Protein AF-A0A2V7RTA9-F1 (afdb_monomer_lite)

Foldseek 3Di:
DDDPPPPPDFPWDKDKDWPDWDDDPPAKIKTKIKIWTDRPPDPDDTDFIKIWIFIGHNVCVVVPDPDDTDTLDMDTDGCPDPCVVVSVVCRPDPVSVVVSVVVSVVVVVVVVVVD

Structure (mmCIF, N/CA/C/O backbone):
data_AF-A0A2V7RTA9-F1
#
_entry.id   AF-A0A2V7RTA9-F1
#
loop_
_atom_site.group_PDB
_atom_site.id
_atom_site.type_symbol
_atom_site.label_atom_id
_atom_site.label_alt_id
_atom_site.label_comp_id
_atom_site.label_asym_id
_atom_site.label_entity_id
_atom_site.label_seq_id
_atom_site.pdbx_PDB_ins_code
_atom_site.Cartn_x
_atom_site.Cartn_y
_atom_site.Cartn_z
_atom_site.occupancy
_atom_site.B_iso_or_equiv
_atom_site.auth_seq_id
_atom_site.auth_comp_id
_atom_site.auth_asym_id
_atom_site.auth_atom_id
_atom_site.pdbx_PDB_model_num
ATOM 1 N N . MET A 1 1 ? -45.895 16.105 -20.443 1.00 42.31 1 MET A N 1
ATOM 2 C CA . MET A 1 1 ? -45.160 14.993 -21.075 1.00 42.31 1 MET A CA 1
ATOM 3 C C . MET A 1 1 ? -43.915 15.637 -21.662 1.00 42.31 1 MET A C 1
ATOM 5 O O . MET A 1 1 ? -44.069 16.426 -22.578 1.00 42.31 1 MET A O 1
ATOM 9 N N . GLU A 1 2 ? -42.730 15.569 -21.070 1.00 35.03 2 GLU A N 1
ATOM 10 C CA . GLU A 1 2 ? -42.193 14.754 -19.975 1.00 35.03 2 GLU A CA 1
ATOM 11 C C . GLU A 1 2 ? -41.247 15.618 -19.1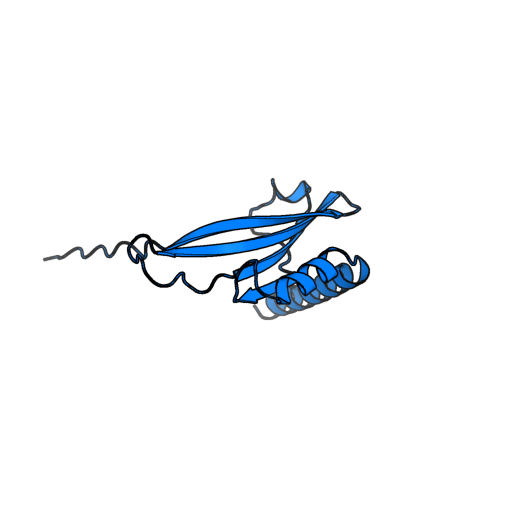25 1.00 35.03 2 GLU A C 1
ATOM 13 O O . GLU A 1 2 ? -40.490 16.428 -19.659 1.00 35.03 2 GLU A O 1
ATOM 18 N N . ASP A 1 3 ? -41.326 15.443 -17.805 1.00 39.88 3 ASP A N 1
ATOM 19 C CA . ASP A 1 3 ? -40.282 15.810 -16.852 1.00 39.88 3 ASP A CA 1
ATOM 20 C C . ASP A 1 3 ? -38.987 15.085 -17.234 1.00 39.88 3 ASP A C 1
ATOM 22 O O . ASP A 1 3 ? -38.950 13.855 -17.265 1.00 39.88 3 ASP A O 1
ATOM 26 N N . VAL A 1 4 ? -37.914 15.830 -17.495 1.00 40.38 4 VAL A N 1
ATOM 27 C CA . VAL A 1 4 ? -36.561 15.263 -17.519 1.00 40.38 4 VAL A CA 1
ATOM 28 C C . VAL A 1 4 ? -35.888 15.669 -16.218 1.00 40.38 4 VAL A C 1
ATOM 30 O O . VAL A 1 4 ? -35.171 16.665 -16.132 1.00 40.38 4 VAL A O 1
ATOM 33 N N . SER A 1 5 ? -36.173 14.892 -15.176 1.00 43.50 5 SER A N 1
ATOM 34 C CA . SER A 1 5 ? -35.412 14.877 -13.931 1.00 43.50 5 SER A CA 1
ATOM 35 C C . SER A 1 5 ? -34.018 14.320 -14.232 1.00 43.50 5 SER A C 1
ATOM 37 O O . SER A 1 5 ? -33.795 13.114 -14.223 1.00 43.50 5 SER A O 1
ATOM 39 N N . MET A 1 6 ? -33.074 15.199 -14.565 1.00 36.94 6 MET A N 1
ATOM 40 C CA . MET A 1 6 ? -31.662 14.844 -14.672 1.00 36.94 6 MET A CA 1
ATOM 41 C C . MET A 1 6 ? -31.033 15.034 -13.288 1.00 36.94 6 MET A C 1
ATOM 43 O O . MET A 1 6 ? -30.469 16.082 -12.981 1.00 36.94 6 MET A O 1
ATOM 47 N N . GLU A 1 7 ? -31.190 14.036 -12.416 1.00 47.03 7 GLU A N 1
ATOM 48 C CA . GLU A 1 7 ? -30.395 13.931 -11.190 1.00 47.03 7 GLU A CA 1
ATOM 49 C C . GLU A 1 7 ? -28.936 13.683 -11.589 1.00 47.03 7 GLU A C 1
ATOM 51 O O . GLU A 1 7 ? -28.503 12.550 -11.800 1.00 47.03 7 GLU A O 1
ATOM 56 N N . VAL A 1 8 ? -28.168 14.765 -11.744 1.00 49.25 8 VAL A N 1
ATOM 57 C CA . VAL A 1 8 ? -26.715 14.684 -11.900 1.00 49.25 8 VAL A CA 1
ATOM 58 C C . VAL A 1 8 ? -26.125 14.319 -10.540 1.00 49.25 8 VAL A C 1
ATOM 60 O O . VAL A 1 8 ? -25.918 15.156 -9.665 1.00 49.25 8 VAL A O 1
ATOM 63 N N . SER A 1 9 ? -25.992 13.005 -10.377 1.00 51.38 9 SER A N 1
ATOM 64 C CA . SER A 1 9 ? -24.856 12.273 -9.824 1.00 51.38 9 SER A CA 1
ATOM 65 C C . SER A 1 9 ? -23.985 13.022 -8.811 1.00 51.38 9 SER A C 1
ATOM 67 O O . SER A 1 9 ? -23.146 13.832 -9.178 1.00 51.38 9 SER A O 1
ATOM 69 N N . SER A 1 10 ? -24.173 12.652 -7.541 1.00 54.09 10 SER A N 1
ATOM 70 C CA . SER A 1 10 ? -23.257 12.763 -6.395 1.00 54.09 10 SER A CA 1
ATOM 71 C C . SER A 1 10 ? -21.887 13.405 -6.685 1.00 54.09 10 SER A C 1
ATOM 73 O O . SER A 1 10 ? -20.987 12.753 -7.212 1.00 54.09 10 SER A O 1
ATOM 7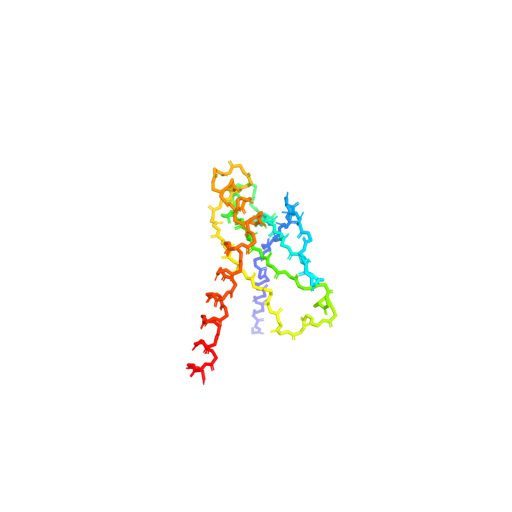5 N N . ASP A 1 11 ? -21.716 14.657 -6.254 1.00 59.59 11 ASP A N 1
ATOM 76 C CA . ASP A 1 11 ? -20.462 15.426 -6.265 1.00 59.59 11 ASP A CA 1
ATOM 77 C C . ASP A 1 11 ? -19.436 14.894 -5.233 1.00 59.59 11 ASP A C 1
ATOM 79 O O . ASP A 1 11 ? -18.945 15.634 -4.378 1.00 59.59 11 ASP A O 1
ATOM 83 N N . LEU A 1 12 ? -19.125 13.595 -5.272 1.00 62.16 12 LEU A N 1
ATOM 84 C CA . LEU A 1 12 ? -18.046 13.006 -4.478 1.00 62.16 12 LEU A CA 1
ATOM 85 C C . LEU A 1 12 ? -16.721 13.230 -5.210 1.00 62.16 12 LEU A C 1
ATOM 87 O O . LEU A 1 12 ? -16.397 12.538 -6.174 1.00 62.16 12 LEU A O 1
ATOM 91 N N . VAL A 1 13 ? -15.955 14.215 -4.750 1.00 67.06 13 VAL A N 1
ATOM 92 C CA . VAL A 1 13 ? -14.596 14.484 -5.226 1.00 67.06 13 VAL A CA 1
ATOM 93 C C . VAL A 1 13 ? -13.625 13.774 -4.306 1.00 67.06 13 VAL A C 1
ATOM 95 O O . VAL A 1 13 ? -13.582 14.042 -3.114 1.00 67.06 13 VAL A O 1
ATOM 98 N N . GLU A 1 14 ? -12.823 12.868 -4.842 1.00 74.44 14 GLU A N 1
ATOM 99 C CA . GLU A 1 14 ? -11.831 12.149 -4.053 1.00 74.44 14 GLU A CA 1
ATOM 100 C C . GLU A 1 14 ? -10.470 12.852 -4.145 1.00 74.44 14 GLU A C 1
ATOM 102 O O . GLU A 1 14 ? -9.880 12.953 -5.222 1.00 74.44 14 GLU A O 1
ATOM 107 N N . THR A 1 15 ? -9.959 13.345 -3.014 1.00 81.19 15 THR A N 1
ATOM 108 C CA . THR A 1 15 ? -8.599 13.890 -2.933 1.00 81.19 15 THR A CA 1
ATOM 109 C C . THR A 1 15 ? -7.631 12.769 -2.595 1.00 81.19 15 THR A C 1
ATOM 111 O O . THR A 1 15 ? -7.818 12.051 -1.613 1.00 81.19 15 THR A O 1
ATOM 114 N N . ARG A 1 16 ? -6.557 12.647 -3.377 1.00 84.94 16 ARG A N 1
ATOM 115 C CA . ARG A 1 16 ? -5.492 11.664 -3.166 1.00 84.94 16 ARG A CA 1
ATOM 116 C C . ARG A 1 16 ? -4.198 12.365 -2.768 1.00 84.94 16 ARG A C 1
ATOM 118 O O . ARG A 1 16 ? -3.660 13.158 -3.537 1.00 84.94 16 ARG A O 1
ATOM 125 N N . THR A 1 17 ? -3.684 12.038 -1.589 1.00 88.00 17 THR A N 1
ATOM 126 C CA . THR A 1 17 ? -2.427 12.566 -1.050 1.00 88.00 17 THR A CA 1
ATOM 127 C C . THR A 1 17 ? -1.424 11.434 -0.895 1.00 88.00 17 THR A C 1
ATOM 129 O O . THR A 1 17 ? -1.641 10.513 -0.110 1.00 88.00 17 THR A O 1
ATOM 132 N N . GLN A 1 18 ? -0.308 11.512 -1.616 1.00 90.12 18 GLN A N 1
ATOM 133 C CA . GLN A 1 18 ? 0.787 10.558 -1.474 1.00 90.12 18 GLN A CA 1
ATOM 134 C C . GLN A 1 18 ? 1.647 10.906 -0.258 1.00 90.12 18 GLN A C 1
ATOM 136 O O . GLN A 1 18 ? 2.264 11.969 -0.212 1.00 90.12 18 GLN A O 1
ATOM 141 N N . ILE A 1 19 ? 1.709 9.996 0.716 1.00 92.38 19 ILE A N 1
ATOM 142 C CA . ILE A 1 19 ? 2.476 10.187 1.959 1.00 92.38 19 ILE A CA 1
ATOM 143 C C . ILE A 1 19 ? 3.795 9.408 1.961 1.00 92.38 19 ILE A C 1
ATOM 145 O O . ILE A 1 19 ? 4.691 9.705 2.749 1.00 92.38 19 ILE A O 1
ATOM 149 N N . TYR A 1 20 ? 3.945 8.435 1.058 1.00 91.62 20 TYR A N 1
ATOM 150 C CA . TYR A 1 20 ? 5.166 7.648 0.919 1.00 91.62 20 TYR A CA 1
ATOM 151 C C . TYR A 1 20 ? 5.440 7.255 -0.528 1.00 91.62 20 TYR A C 1
ATOM 153 O O . TYR A 1 20 ? 4.533 6.899 -1.284 1.00 91.62 20 TYR A O 1
ATOM 161 N N . ARG A 1 21 ? 6.726 7.233 -0.882 1.00 91.75 21 ARG A N 1
ATOM 162 C CA . ARG A 1 21 ? 7.228 6.647 -2.122 1.00 91.75 21 ARG A CA 1
ATOM 163 C C . ARG A 1 21 ? 8.586 6.018 -1.887 1.00 91.75 21 ARG A C 1
ATOM 165 O O . ARG A 1 21 ? 9.474 6.654 -1.321 1.00 91.75 21 ARG A O 1
ATOM 172 N N . ARG A 1 22 ? 8.781 4.814 -2.413 1.00 91.75 22 ARG A N 1
ATOM 173 C CA . ARG A 1 22 ? 10.100 4.192 -2.501 1.00 91.75 22 ARG A CA 1
ATOM 174 C C . ARG A 1 22 ? 10.267 3.474 -3.827 1.00 91.75 22 ARG A C 1
ATOM 176 O O . ARG A 1 22 ? 9.415 2.690 -4.230 1.00 91.75 22 ARG A O 1
ATOM 183 N N . GLU A 1 23 ? 11.395 3.720 -4.474 1.00 90.06 23 GLU A N 1
ATOM 184 C CA . GLU A 1 23 ? 11.779 3.024 -5.699 1.00 90.06 23 GLU A CA 1
ATOM 185 C C . GLU A 1 23 ? 12.172 1.571 -5.398 1.00 90.06 23 GLU A C 1
ATOM 187 O O . GLU A 1 23 ? 12.848 1.284 -4.408 1.00 90.06 23 GLU A O 1
ATOM 192 N N . LEU A 1 24 ? 11.748 0.653 -6.263 1.00 86.19 24 LEU A N 1
ATOM 193 C CA . LEU A 1 24 ? 12.052 -0.771 -6.185 1.00 86.19 24 LEU A CA 1
ATOM 194 C C . LEU A 1 24 ? 13.081 -1.163 -7.260 1.00 86.19 24 LEU A C 1
ATOM 196 O O . LEU A 1 24 ? 13.063 -0.608 -8.367 1.00 86.19 24 LEU A O 1
ATOM 200 N N . PRO A 1 25 ? 13.941 -2.163 -6.987 1.00 82.06 25 PRO A N 1
ATOM 201 C CA . PRO A 1 25 ? 14.772 -2.778 -8.017 1.00 82.06 25 PRO A CA 1
ATOM 202 C C . PRO A 1 25 ? 13.901 -3.311 -9.166 1.00 82.06 25 PRO A C 1
ATOM 204 O O . PRO A 1 25 ? 12.886 -3.958 -8.923 1.00 82.06 25 PRO A O 1
ATOM 207 N N . GLY A 1 26 ? 14.292 -3.055 -10.419 1.00 76.62 26 GLY A N 1
ATOM 208 C CA . GLY A 1 26 ? 13.515 -3.489 -11.592 1.00 76.62 26 GLY A CA 1
ATOM 209 C C . GLY A 1 26 ? 12.505 -2.462 -12.121 1.00 76.62 26 GLY A C 1
ATOM 210 O O . GLY A 1 26 ? 11.521 -2.846 -12.750 1.00 76.62 26 GLY A O 1
ATOM 211 N N . ALA A 1 27 ? 12.770 -1.170 -11.898 1.00 66.00 27 ALA A N 1
ATOM 212 C CA . ALA A 1 27 ? 12.028 -0.045 -12.475 1.00 66.00 27 ALA A CA 1
ATOM 213 C C . ALA A 1 27 ? 10.551 0.028 -12.042 1.00 66.00 27 ALA A C 1
ATOM 215 O O . ALA A 1 27 ? 9.664 0.246 -12.862 1.00 66.00 27 ALA A O 1
ATOM 216 N N . GLY A 1 28 ? 10.276 -0.122 -10.746 1.00 85.50 28 GLY A N 1
ATOM 217 C CA . GLY A 1 28 ? 8.960 0.135 -10.152 1.00 85.50 28 GLY A CA 1
ATOM 218 C C . GLY A 1 28 ? 9.063 0.964 -8.880 1.00 85.50 28 GLY A C 1
ATOM 219 O O . GLY A 1 28 ? 10.157 1.334 -8.461 1.00 85.50 28 GLY A O 1
ATOM 220 N N . TYR A 1 29 ? 7.930 1.247 -8.254 1.00 89.19 29 TYR A N 1
ATOM 221 C CA . TYR A 1 29 ? 7.872 1.901 -6.958 1.00 89.19 29 TYR A CA 1
ATOM 222 C C . TYR A 1 29 ? 6.741 1.321 -6.109 1.00 89.19 29 TYR A C 1
ATOM 224 O O . TYR A 1 29 ? 5.766 0.775 -6.622 1.00 89.19 29 TYR A O 1
ATOM 232 N N . VAL A 1 30 ? 6.891 1.438 -4.796 1.00 91.00 30 VAL A N 1
ATOM 233 C CA . VAL A 1 30 ? 5.822 1.235 -3.819 1.00 91.00 30 VAL A CA 1
ATOM 234 C C . VAL A 1 30 ? 5.429 2.592 -3.253 1.00 91.00 30 VAL A C 1
ATOM 236 O O . VAL A 1 30 ? 6.293 3.442 -3.011 1.00 91.00 30 VAL A O 1
ATOM 239 N N . ALA A 1 31 ? 4.134 2.808 -3.065 1.00 91.69 31 ALA A N 1
ATOM 240 C CA . ALA A 1 31 ? 3.603 4.054 -2.536 1.00 91.69 31 ALA A CA 1
ATOM 241 C C . ALA A 1 31 ? 2.461 3.809 -1.555 1.00 91.69 31 ALA A C 1
ATOM 243 O O . ALA A 1 31 ? 1.779 2.783 -1.613 1.00 91.69 31 ALA A O 1
ATOM 244 N N . ILE A 1 32 ? 2.307 4.765 -0.638 1.00 91.19 32 ILE A N 1
ATOM 245 C CA . ILE A 1 32 ? 1.206 4.817 0.320 1.00 91.19 32 ILE A CA 1
ATOM 246 C C . ILE A 1 32 ? 0.471 6.122 0.081 1.00 91.19 32 ILE A C 1
ATOM 248 O O . ILE A 1 32 ? 1.065 7.196 0.224 1.00 91.19 32 ILE A O 1
ATOM 252 N N . ASP A 1 33 ? -0.814 6.003 -0.223 1.00 91.56 33 ASP A N 1
ATOM 253 C CA . ASP A 1 33 ? -1.672 7.139 -0.505 1.00 91.56 33 ASP A CA 1
ATOM 254 C C . ASP A 1 33 ? -2.865 7.163 0.429 1.00 91.56 33 ASP A C 1
ATOM 256 O O . ASP A 1 33 ? -3.443 6.128 0.763 1.00 91.56 33 ASP A O 1
ATOM 260 N N . VAL A 1 34 ? -3.249 8.373 0.810 1.00 88.06 34 VAL A N 1
ATOM 261 C CA . VAL A 1 34 ? -4.455 8.649 1.575 1.00 88.06 34 VAL A CA 1
ATOM 262 C C . VAL A 1 34 ? -5.473 9.274 0.656 1.00 88.06 34 VAL A C 1
ATOM 264 O O . VAL A 1 34 ? -5.188 10.201 -0.097 1.00 88.06 34 VAL A O 1
ATOM 267 N N . THR A 1 35 ? -6.657 8.708 0.710 1.00 87.56 35 THR A N 1
ATOM 268 C CA . THR A 1 35 ? -7.762 8.989 -0.172 1.00 87.56 35 THR A CA 1
ATOM 269 C C . THR A 1 35 ? -8.886 9.531 0.690 1.00 87.56 35 THR A C 1
ATOM 271 O O . THR A 1 35 ? -9.427 8.805 1.523 1.00 87.56 35 THR A O 1
ATOM 274 N N . THR A 1 36 ? -9.196 10.813 0.543 1.00 82.12 36 THR A N 1
ATOM 275 C CA . THR A 1 36 ? -10.226 11.495 1.327 1.00 82.12 36 THR A CA 1
ATOM 276 C C . THR A 1 36 ? -11.369 11.875 0.393 1.00 82.12 36 THR A C 1
ATOM 278 O O . THR A 1 36 ? -11.182 12.736 -0.472 1.00 82.12 36 THR A O 1
ATOM 281 N N . PRO A 1 37 ? -12.551 11.257 0.541 1.00 75.94 37 PRO A N 1
ATOM 282 C CA . PRO A 1 37 ? -13.729 11.674 -0.191 1.00 75.94 37 PRO A CA 1
ATOM 283 C C . PRO A 1 37 ? -14.235 13.005 0.378 1.00 75.94 37 PRO A C 1
ATOM 285 O O . PRO A 1 37 ? -14.522 13.132 1.568 1.00 75.94 37 PRO A O 1
ATOM 288 N N . HIS A 1 38 ? -14.339 14.002 -0.490 1.00 65.31 38 HIS A N 1
ATOM 289 C CA . HIS A 1 38 ? -14.999 15.271 -0.242 1.00 65.31 38 HIS A CA 1
ATOM 290 C C . HIS A 1 38 ? -16.376 15.249 -0.894 1.00 65.31 38 HIS A C 1
ATOM 292 O O . HIS A 1 38 ? -16.500 15.136 -2.112 1.00 65.31 38 HIS A O 1
ATOM 298 N N . ASP A 1 39 ? -17.413 15.402 -0.080 1.00 62.84 39 ASP A N 1
ATOM 299 C CA . ASP A 1 39 ? -18.719 15.813 -0.577 1.00 62.84 39 ASP A CA 1
ATOM 300 C C . ASP A 1 39 ? -18.696 17.339 -0.736 1.00 62.84 39 ASP A C 1
ATOM 302 O O . ASP A 1 39 ? -18.530 18.067 0.245 1.00 62.84 39 ASP A O 1
ATOM 306 N N . GLN A 1 40 ? -18.840 17.836 -1.968 1.00 57.56 40 GLN A N 1
ATOM 307 C CA . GLN A 1 40 ? -18.876 19.281 -2.221 1.00 57.56 40 GLN A CA 1
ATOM 308 C C . GLN A 1 40 ? -20.060 19.982 -1.526 1.00 57.56 40 GLN A C 1
ATOM 310 O O . GLN A 1 40 ? -20.025 21.202 -1.355 1.00 57.56 40 GLN A O 1
ATOM 315 N N . ARG A 1 41 ? -21.106 19.244 -1.119 1.00 55.56 41 ARG A N 1
ATOM 316 C CA . ARG A 1 41 ? -22.328 19.799 -0.509 1.00 55.56 41 ARG A CA 1
ATOM 317 C C . ARG A 1 41 ? -22.383 19.687 1.014 1.00 55.56 41 ARG A C 1
ATOM 319 O O . ARG A 1 41 ? -23.185 20.392 1.626 1.00 55.56 41 ARG A O 1
ATOM 326 N N . SER A 1 42 ? -21.535 18.871 1.640 1.00 52.66 42 SER A N 1
ATOM 327 C CA . SER A 1 42 ? -21.565 18.646 3.090 1.00 52.66 42 SER A CA 1
ATOM 328 C C . SER A 1 42 ? -20.319 19.208 3.771 1.00 52.66 42 SER A C 1
ATOM 330 O O . SER A 1 42 ? -19.230 18.651 3.702 1.00 52.66 42 SER A O 1
ATOM 332 N N . SER A 1 43 ? -20.496 20.288 4.537 1.00 52.03 43 SER A N 1
ATOM 333 C CA . SER A 1 43 ? -19.485 20.826 5.467 1.00 52.03 43 SER A CA 1
ATOM 334 C C . SER A 1 43 ? -19.280 19.941 6.719 1.00 52.03 43 SER A C 1
ATOM 336 O O . SER A 1 43 ? -18.735 20.401 7.724 1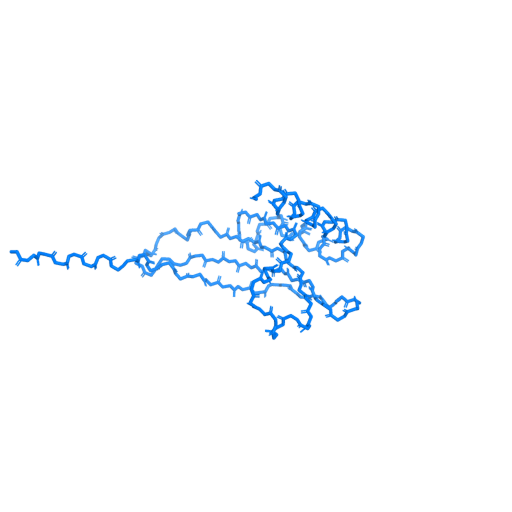.00 52.03 43 SER A O 1
ATOM 338 N N . GLY A 1 44 ? -19.747 18.690 6.714 1.00 49.97 44 GLY A N 1
ATOM 339 C CA . GLY A 1 44 ? -19.826 17.849 7.902 1.00 49.97 44 GLY A CA 1
ATOM 340 C C . GLY A 1 44 ? -19.626 16.373 7.583 1.00 49.97 44 GLY A C 1
ATOM 341 O O . GLY A 1 44 ? -20.336 15.821 6.755 1.00 49.97 44 GLY A O 1
ATOM 342 N N . VAL A 1 45 ? -18.675 15.783 8.314 1.00 49.06 45 VAL A N 1
ATOM 343 C CA . VAL A 1 45 ? -18.203 14.388 8.292 1.00 49.06 45 VAL A CA 1
ATOM 344 C C . VAL A 1 45 ? -17.585 13.978 6.954 1.00 49.06 45 VAL A C 1
ATOM 346 O O . VAL A 1 45 ? -18.262 13.526 6.038 1.00 49.06 45 VAL A O 1
ATOM 349 N N . ALA A 1 46 ? -16.256 14.124 6.874 1.00 55.41 46 ALA A N 1
ATOM 350 C CA . ALA A 1 46 ? -15.452 13.519 5.821 1.00 55.41 46 ALA A CA 1
ATOM 351 C C . ALA A 1 46 ? -15.811 12.032 5.735 1.00 55.41 46 ALA A C 1
ATOM 353 O O . ALA A 1 46 ? -15.673 11.307 6.722 1.00 55.41 46 ALA A O 1
ATOM 354 N N . ALA A 1 47 ? -16.311 11.611 4.576 1.00 57.69 47 ALA A N 1
ATOM 355 C CA . ALA A 1 47 ? -16.567 10.210 4.299 1.00 57.69 47 ALA A CA 1
ATOM 356 C C . ALA A 1 47 ? -15.294 9.391 4.574 1.00 57.69 47 ALA A C 1
ATOM 358 O O . ALA A 1 47 ? -14.181 9.918 4.481 1.00 57.69 47 ALA A O 1
ATOM 359 N N . ASP A 1 48 ? -15.476 8.127 4.966 1.00 71.25 48 ASP A N 1
ATOM 360 C CA . ASP A 1 48 ? -14.419 7.258 5.489 1.00 71.25 48 ASP A CA 1
ATOM 361 C C . ASP A 1 48 ? -13.161 7.325 4.616 1.00 71.25 48 ASP A C 1
ATOM 363 O O . ASP A 1 48 ? -13.110 6.760 3.518 1.00 71.25 48 ASP A O 1
ATOM 367 N N . SER A 1 49 ? -12.145 8.052 5.097 1.00 75.69 49 SER A N 1
ATOM 368 C CA . SER A 1 49 ? -10.866 8.141 4.397 1.00 75.69 49 SER A CA 1
ATOM 369 C C . SER A 1 49 ? -10.282 6.741 4.256 1.00 75.69 49 SER A C 1
ATOM 371 O O . SER A 1 49 ? -10.538 5.857 5.076 1.00 75.69 49 SER A O 1
ATOM 373 N N . ARG A 1 50 ? -9.515 6.510 3.196 1.00 84.00 50 ARG A N 1
ATOM 374 C CA . ARG A 1 50 ? -8.856 5.226 2.955 1.00 84.00 50 ARG A CA 1
ATOM 375 C C . ARG A 1 50 ? -7.373 5.434 2.783 1.00 84.00 50 ARG A C 1
ATOM 377 O O . ARG A 1 50 ? -6.952 6.299 2.019 1.00 84.00 50 ARG A O 1
ATOM 384 N N . VAL A 1 51 ? -6.585 4.591 3.431 1.00 83.19 51 VAL A N 1
ATOM 385 C CA . VAL A 1 51 ? -5.146 4.522 3.199 1.00 83.19 51 VAL A CA 1
ATOM 386 C C . VAL A 1 51 ? -4.852 3.268 2.393 1.00 83.19 51 VAL A C 1
ATOM 388 O O . VAL A 1 51 ? -5.287 2.173 2.746 1.00 83.19 51 VAL A O 1
ATOM 391 N N . ARG A 1 52 ? -4.124 3.430 1.290 1.00 87.56 52 ARG A N 1
ATOM 392 C CA . ARG A 1 52 ? -3.852 2.387 0.297 1.00 87.56 52 ARG A CA 1
ATOM 393 C C . ARG A 1 52 ? -2.358 2.232 0.085 1.00 87.56 52 ARG A C 1
ATOM 395 O O . ARG A 1 52 ? -1.660 3.223 -0.098 1.00 87.56 52 ARG A O 1
ATOM 402 N N . VAL A 1 53 ? -1.889 0.988 0.026 1.00 84.50 53 VAL A N 1
ATOM 403 C CA . VAL A 1 53 ? -0.538 0.634 -0.422 1.00 84.50 53 VAL A CA 1
ATOM 404 C C . VAL A 1 53 ? -0.631 -0.051 -1.763 1.00 84.50 53 VAL A C 1
ATOM 406 O O . VAL A 1 53 ? -1.281 -1.090 -1.890 1.00 84.50 53 VAL A O 1
ATOM 409 N N . TYR A 1 54 ? 0.070 0.484 -2.747 1.00 86.69 54 TYR A N 1
ATOM 410 C CA . TYR A 1 54 ? 0.126 -0.105 -4.073 1.00 86.69 54 TYR A CA 1
ATOM 411 C C . TYR A 1 54 ? 1.559 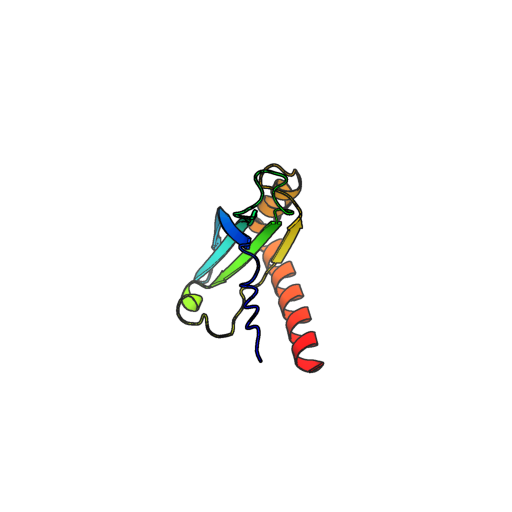-0.158 -4.583 1.00 86.69 54 TYR A C 1
ATOM 413 O O . TYR A 1 54 ? 2.446 0.578 -4.141 1.00 86.69 54 TYR A O 1
ATOM 421 N N . VAL A 1 55 ? 1.777 -1.073 -5.519 1.00 82.69 55 VAL A N 1
ATOM 422 C CA . VAL A 1 55 ? 3.038 -1.207 -6.242 1.00 82.69 55 VAL A CA 1
ATOM 423 C C . VAL A 1 55 ? 2.772 -0.912 -7.702 1.00 82.69 55 VAL A C 1
ATOM 425 O O . VAL A 1 55 ? 1.860 -1.478 -8.295 1.00 82.69 55 VAL A O 1
ATOM 428 N N . GLU A 1 56 ? 3.587 -0.058 -8.302 1.00 81.06 56 GLU A N 1
ATOM 429 C CA . GLU A 1 56 ? 3.478 0.296 -9.711 1.00 81.06 56 GLU A CA 1
ATOM 430 C C . GLU A 1 56 ? 4.820 0.088 -10.415 1.00 81.06 56 GLU A C 1
ATOM 432 O O . GLU A 1 56 ? 5.892 0.170 -9.816 1.00 81.06 56 GLU A O 1
ATOM 437 N N . ARG A 1 57 ? 4.775 -0.242 -11.705 1.00 72.06 57 ARG A N 1
ATOM 438 C CA . ARG A 1 57 ? 5.967 -0.375 -12.551 1.00 72.06 57 ARG A CA 1
ATOM 439 C C . ARG A 1 57 ? 6.092 0.912 -13.366 1.00 72.06 57 ARG A C 1
ATOM 441 O O . ARG A 1 57 ? 5.096 1.358 -13.916 1.00 72.06 57 ARG A O 1
ATOM 448 N N . ARG A 1 58 ? 7.286 1.511 -13.456 1.00 63.47 58 ARG A N 1
ATOM 449 C CA . ARG A 1 58 ? 7.536 2.779 -14.176 1.00 63.47 58 ARG A CA 1
ATOM 450 C C . ARG A 1 58 ? 7.111 2.721 -15.650 1.00 63.47 58 ARG A C 1
ATOM 452 O O . ARG A 1 58 ? 6.682 3.727 -16.188 1.00 63.47 58 ARG A O 1
ATOM 459 N N . ASP A 1 59 ? 7.168 1.540 -16.264 1.00 54.50 59 ASP A N 1
ATOM 460 C CA . ASP A 1 59 ? 6.725 1.281 -17.648 1.00 54.50 59 ASP A CA 1
ATOM 461 C C . ASP A 1 59 ? 5.193 1.230 -17.827 1.00 54.50 59 ASP A C 1
ATOM 463 O O . ASP A 1 59 ? 4.694 1.027 -18.936 1.00 54.50 59 ASP A O 1
ATOM 467 N N . SER A 1 60 ? 4.425 1.338 -16.740 1.00 54.59 60 SER A N 1
ATOM 468 C CA . SER A 1 60 ? 2.966 1.216 -16.774 1.00 54.59 60 SER A CA 1
ATOM 469 C C . SER A 1 60 ? 2.235 2.547 -16.932 1.00 54.59 60 SER A C 1
ATOM 471 O O . SER A 1 60 ? 1.032 2.501 -17.174 1.00 54.59 60 SER A O 1
ATOM 473 N N . ASP A 1 61 ? 2.910 3.702 -16.857 1.00 51.47 61 ASP A N 1
ATOM 474 C CA . ASP A 1 61 ? 2.250 5.008 -17.047 1.00 51.47 61 ASP A CA 1
ATOM 475 C C . ASP A 1 61 ? 1.630 5.111 -18.459 1.00 51.47 61 ASP A C 1
ATOM 477 O O . ASP A 1 61 ? 0.507 5.584 -18.620 1.00 51.47 61 ASP A O 1
ATOM 481 N N . GLU A 1 62 ? 2.292 4.530 -19.469 1.00 47.25 62 GLU A N 1
ATOM 482 C CA . GLU A 1 62 ? 1.811 4.461 -20.861 1.00 47.25 62 GLU A CA 1
ATOM 483 C C . GLU A 1 62 ? 0.900 3.246 -21.153 1.00 47.25 62 GLU A C 1
ATOM 485 O O . GLU A 1 62 ? 0.253 3.191 -22.197 1.00 47.25 62 GLU A O 1
ATOM 490 N N . ARG A 1 63 ? 0.794 2.265 -20.240 1.00 49.44 63 ARG A N 1
ATOM 491 C CA . ARG A 1 63 ? -0.018 1.033 -20.416 1.00 49.44 63 ARG A CA 1
ATOM 492 C C . ARG A 1 63 ? -1.245 0.979 -19.500 1.00 49.44 63 ARG A C 1
ATOM 494 O O . ARG A 1 63 ? -1.737 -0.101 -19.170 1.00 49.44 63 ARG A O 1
ATOM 501 N N . ARG A 1 64 ? -1.767 2.141 -19.100 1.00 51.47 64 ARG A N 1
ATOM 502 C CA . ARG A 1 64 ? -2.921 2.312 -18.194 1.00 51.47 64 ARG A CA 1
ATOM 503 C C . ARG A 1 64 ? -4.299 2.002 -18.803 1.00 51.47 64 ARG A C 1
ATOM 505 O O . ARG A 1 64 ? -5.313 2.456 -18.286 1.00 51.47 64 ARG A O 1
ATOM 512 N N . ILE A 1 65 ? -4.379 1.181 -19.850 1.00 46.56 65 ILE A N 1
ATOM 513 C CA . ILE A 1 65 ? -5.663 0.664 -20.345 1.00 46.56 65 ILE A CA 1
ATOM 514 C C . ILE A 1 65 ? -5.818 -0.775 -19.836 1.00 46.56 65 ILE A C 1
ATOM 516 O O . ILE A 1 65 ? -5.230 -1.705 -20.378 1.00 46.56 65 ILE A O 1
ATOM 520 N N . GLY A 1 66 ? -6.576 -0.952 -18.748 1.00 54.38 66 GLY A N 1
ATOM 521 C CA . GLY A 1 66 ? -6.975 -2.269 -18.220 1.00 54.38 66 GLY A CA 1
ATOM 522 C C . GLY A 1 66 ? -6.062 -2.907 -17.158 1.00 54.38 66 GLY A C 1
ATOM 523 O O . GLY A 1 66 ? -6.370 -3.991 -16.655 1.00 54.38 66 GLY A O 1
ATOM 524 N N . HIS A 1 67 ? -4.961 -2.258 -16.763 1.00 59.59 67 HIS A N 1
ATOM 525 C CA . HIS A 1 67 ? -4.044 -2.778 -15.741 1.00 59.59 67 HIS A CA 1
ATOM 526 C C . HIS A 1 67 ? -4.113 -1.976 -14.437 1.00 59.59 67 HIS A C 1
ATOM 528 O O . HIS A 1 67 ? -3.292 -1.097 -14.195 1.00 59.59 67 HIS A O 1
ATOM 534 N N . GLU A 1 68 ? -5.079 -2.312 -13.575 1.00 65.44 68 GLU A N 1
ATOM 535 C CA . GLU A 1 68 ? -5.111 -1.806 -12.197 1.00 65.44 68 GLU A CA 1
ATOM 536 C C . GLU A 1 68 ? -3.819 -2.210 -11.454 1.00 65.44 68 GLU A C 1
ATOM 538 O O . GLU A 1 68 ? -3.446 -3.397 -11.498 1.00 65.44 68 GLU A O 1
ATOM 543 N N . PRO A 1 69 ? -3.116 -1.256 -10.810 1.00 72.69 69 PRO A N 1
ATOM 544 C CA . PRO A 1 69 ? -1.900 -1.550 -10.069 1.00 72.69 69 PRO A CA 1
ATOM 545 C C . PRO A 1 69 ? -2.202 -2.505 -8.904 1.00 72.69 69 PRO A C 1
ATOM 547 O O . PRO A 1 69 ? -3.275 -2.430 -8.303 1.00 72.69 69 PRO A O 1
ATOM 550 N N . PRO A 1 70 ? -1.275 -3.412 -8.555 1.00 82.19 70 PRO A N 1
ATOM 551 C CA . PRO A 1 70 ? -1.416 -4.255 -7.378 1.00 82.19 70 PRO A CA 1
ATOM 552 C C . PRO A 1 70 ? -1.673 -3.444 -6.102 1.00 82.19 70 PRO A C 1
ATOM 554 O O . PRO A 1 70 ? -0.754 -2.826 -5.563 1.00 82.19 70 PRO A O 1
ATOM 557 N N . LEU A 1 71 ? -2.915 -3.478 -5.609 1.00 84.12 71 LEU A N 1
ATOM 558 C CA . LEU A 1 71 ? -3.280 -3.009 -4.276 1.00 84.12 71 LEU A CA 1
ATOM 559 C C . LEU A 1 71 ? -2.854 -4.075 -3.264 1.00 84.12 71 LEU A C 1
ATOM 561 O O . LEU A 1 71 ? -3.433 -5.161 -3.192 1.00 84.12 71 LEU A O 1
ATOM 565 N N . VAL A 1 72 ? -1.794 -3.769 -2.528 1.00 86.38 72 VAL A N 1
ATOM 566 C CA . VAL A 1 72 ? -1.122 -4.682 -1.601 1.00 86.38 72 VAL A CA 1
ATOM 567 C C . VAL A 1 72 ? -1.819 -4.688 -0.243 1.00 86.38 72 VAL A C 1
ATOM 569 O O . VAL A 1 72 ? -1.969 -5.744 0.367 1.00 86.38 72 VAL A O 1
ATOM 572 N N . ALA A 1 73 ? -2.263 -3.520 0.217 1.00 87.12 73 ALA A N 1
ATOM 573 C CA . ALA A 1 73 ? -3.003 -3.355 1.462 1.00 87.12 73 ALA A CA 1
ATOM 574 C C . ALA A 1 73 ? -3.908 -2.118 1.385 1.00 87.12 73 ALA A C 1
ATOM 576 O O . ALA A 1 73 ? -3.583 -1.147 0.703 1.00 87.12 73 ALA A O 1
ATOM 577 N N . GLU A 1 74 ? -5.029 -2.148 2.099 1.00 89.75 74 GLU A N 1
ATOM 578 C CA . GLU A 1 74 ? -5.941 -1.016 2.274 1.00 89.75 74 GLU A CA 1
ATOM 579 C C . GLU A 1 74 ? -6.537 -1.081 3.683 1.00 89.75 74 GLU A C 1
ATOM 581 O O . GLU A 1 74 ? -6.805 -2.176 4.183 1.00 89.75 74 GLU A O 1
ATOM 586 N N . PHE A 1 75 ? -6.767 0.074 4.305 1.00 88.50 75 PHE A N 1
ATOM 587 C CA . PHE A 1 75 ? -7.618 0.177 5.488 1.00 88.50 75 PHE A CA 1
ATOM 588 C C . PHE A 1 75 ? -8.425 1.485 5.485 1.00 88.50 75 PHE A C 1
ATOM 590 O O . PHE A 1 75 ? -8.063 2.454 4.811 1.00 88.50 75 PHE A O 1
ATOM 597 N N . ALA A 1 76 ? -9.529 1.500 6.237 1.00 86.19 76 ALA A N 1
ATOM 598 C CA . ALA A 1 76 ? -10.346 2.690 6.457 1.00 86.19 76 ALA A CA 1
ATOM 599 C C . ALA A 1 76 ? -9.765 3.526 7.606 1.00 86.19 76 ALA A C 1
ATOM 601 O O . ALA A 1 76 ? -9.655 3.052 8.735 1.00 86.19 76 ALA A O 1
ATOM 602 N N . GLY A 1 77 ? -9.380 4.760 7.309 1.00 84.00 77 GLY A N 1
ATOM 603 C CA . GLY A 1 77 ? -8.780 5.708 8.233 1.00 84.00 77 GLY A CA 1
ATOM 604 C C . GLY A 1 77 ? -7.983 6.784 7.500 1.00 84.00 77 GLY A C 1
ATOM 605 O O . GLY A 1 77 ? -7.926 6.827 6.269 1.00 84.00 77 GLY A O 1
ATOM 606 N N . ASP A 1 78 ? -7.373 7.680 8.268 1.00 85.00 78 ASP A N 1
ATOM 607 C CA . ASP A 1 78 ? -6.541 8.760 7.746 1.00 85.00 78 ASP A CA 1
ATOM 608 C C . ASP A 1 78 ? -5.040 8.500 7.984 1.00 85.00 78 ASP A C 1
ATOM 610 O O . ASP A 1 78 ? -4.624 7.480 8.536 1.00 85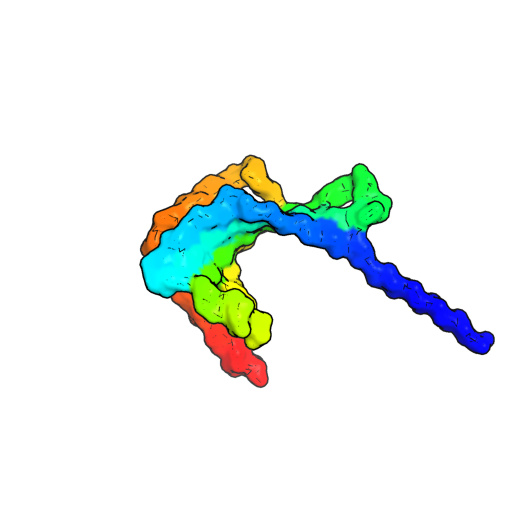.00 78 ASP A O 1
ATOM 614 N N . GLN A 1 79 ? -4.201 9.455 7.578 1.00 82.88 79 GLN A N 1
ATOM 615 C CA . GLN A 1 79 ? -2.744 9.393 7.746 1.00 82.88 79 GLN A CA 1
ATOM 616 C C . GLN A 1 79 ? -2.249 9.377 9.206 1.00 82.88 79 GLN A C 1
ATOM 618 O O . GLN A 1 79 ? -1.054 9.184 9.430 1.00 82.88 79 GLN A O 1
ATOM 623 N N . ARG A 1 80 ? -3.113 9.650 10.192 1.00 85.31 80 ARG A N 1
ATOM 624 C CA . ARG A 1 80 ? -2.772 9.687 11.625 1.00 85.31 80 ARG A CA 1
ATOM 625 C C . ARG A 1 80 ? -3.093 8.371 12.327 1.00 85.31 80 ARG A C 1
ATOM 627 O O . ARG A 1 80 ? -2.695 8.203 13.479 1.00 85.31 80 ARG A O 1
ATOM 634 N N . ALA A 1 81 ? -3.800 7.465 11.657 1.00 86.62 81 ALA A N 1
ATOM 635 C CA . ALA A 1 81 ? -4.132 6.161 12.198 1.00 86.62 81 ALA A CA 1
ATOM 636 C C . ALA A 1 81 ? -2.851 5.355 12.521 1.00 86.62 81 ALA A C 1
ATOM 638 O O . ALA A 1 81 ? -1.881 5.396 11.752 1.00 86.62 81 ALA A O 1
ATOM 639 N N . PRO A 1 82 ? -2.799 4.630 13.652 1.00 86.25 82 PRO A N 1
ATOM 640 C CA . PRO A 1 82 ? -1.615 3.860 14.040 1.00 86.25 82 PRO A CA 1
ATOM 641 C C . PRO A 1 82 ? -1.234 2.778 13.011 1.00 86.25 82 PRO A C 1
ATOM 643 O O . PRO A 1 82 ? -0.050 2.470 12.848 1.00 86.25 82 PRO A O 1
ATOM 646 N N . GLU A 1 83 ? -2.208 2.260 12.260 1.00 90.00 83 GLU A N 1
ATOM 647 C CA . GLU A 1 83 ? -2.058 1.264 11.194 1.00 90.00 83 GLU A CA 1
ATOM 648 C C . GLU A 1 83 ? -1.167 1.760 10.045 1.00 90.00 83 GLU A C 1
ATOM 650 O O . GLU A 1 83 ? -0.513 0.963 9.367 1.00 90.00 83 GLU A O 1
ATOM 655 N N . VAL A 1 84 ? -1.044 3.081 9.856 1.00 88.62 84 VAL A N 1
ATOM 656 C CA . VAL A 1 84 ? -0.134 3.665 8.859 1.00 88.62 84 VAL A CA 1
ATOM 657 C C . VAL A 1 84 ? 1.313 3.230 9.120 1.00 88.62 84 VAL A C 1
ATOM 659 O O . VAL A 1 84 ? 2.058 2.953 8.178 1.00 88.62 84 VAL A O 1
ATOM 662 N N . GLY A 1 85 ? 1.718 3.092 10.387 1.00 90.25 85 GLY A N 1
ATOM 663 C CA . GLY A 1 85 ? 3.046 2.587 10.745 1.00 90.25 85 GLY A CA 1
ATOM 664 C C . GLY A 1 85 ? 3.298 1.161 10.241 1.00 90.25 85 GLY A C 1
ATOM 665 O O . GLY A 1 85 ? 4.415 0.823 9.846 1.00 90.25 85 GLY A O 1
ATOM 666 N N . GLU A 1 86 ? 2.262 0.324 10.194 1.00 91.31 86 GLU A N 1
ATOM 667 C CA . GLU A 1 86 ? 2.346 -1.030 9.644 1.00 91.31 86 GLU A CA 1
ATOM 668 C C . GLU A 1 86 ? 2.503 -1.011 8.129 1.00 91.31 86 GLU A C 1
ATOM 670 O O . GLU A 1 86 ? 3.336 -1.745 7.595 1.00 91.31 86 GLU A O 1
ATOM 675 N N . LEU A 1 87 ? 1.788 -0.111 7.450 1.00 90.62 87 LEU A N 1
ATOM 676 C CA . LEU A 1 87 ? 1.934 0.092 6.011 1.00 90.62 87 LEU A CA 1
ATOM 677 C C . LEU A 1 87 ? 3.335 0.579 5.642 1.00 90.62 87 LEU A C 1
ATOM 679 O O . LEU A 1 87 ? 3.906 0.085 4.672 1.00 90.62 87 LEU A O 1
ATOM 683 N N . TYR A 1 88 ? 3.929 1.480 6.431 1.00 90.62 88 TYR A N 1
ATOM 684 C CA . TYR A 1 88 ? 5.325 1.884 6.241 1.00 90.62 88 TYR A CA 1
ATOM 685 C C . TYR A 1 88 ? 6.286 0.700 6.381 1.00 90.62 88 TYR A C 1
ATOM 687 O O . TYR A 1 88 ? 7.179 0.539 5.548 1.00 90.62 88 TYR A O 1
ATOM 695 N N . ARG A 1 89 ? 6.101 -0.155 7.398 1.00 93.12 89 ARG A N 1
ATOM 696 C CA . ARG A 1 89 ? 6.930 -1.360 7.584 1.00 93.12 89 ARG A CA 1
ATOM 697 C C . ARG A 1 89 ? 6.780 -2.333 6.417 1.00 93.12 89 ARG A C 1
ATOM 699 O O . ARG A 1 89 ? 7.789 -2.786 5.883 1.00 93.12 89 ARG A O 1
ATOM 706 N N . LEU A 1 90 ? 5.548 -2.596 5.982 1.00 91.31 90 LEU A N 1
ATOM 707 C CA . LEU A 1 90 ? 5.255 -3.437 4.821 1.00 91.31 90 LEU A CA 1
ATOM 708 C C . LEU A 1 90 ? 5.899 -2.877 3.548 1.00 91.31 90 LEU A C 1
ATOM 710 O O . LEU A 1 90 ? 6.554 -3.606 2.809 1.00 91.31 90 LEU A O 1
ATOM 714 N N . ALA A 1 91 ? 5.741 -1.576 3.301 1.00 91.12 91 ALA A N 1
ATOM 715 C CA . ALA A 1 91 ? 6.280 -0.919 2.121 1.00 91.12 91 ALA A CA 1
ATOM 716 C C . ALA A 1 91 ? 7.815 -0.868 2.126 1.00 91.12 91 ALA A C 1
ATOM 718 O O . ALA A 1 91 ? 8.410 -0.828 1.049 1.00 91.12 91 ALA A O 1
ATOM 719 N N . ALA A 1 92 ? 8.458 -0.893 3.299 1.00 91.19 92 ALA A N 1
ATOM 720 C CA . ALA A 1 92 ? 9.911 -0.912 3.460 1.00 91.19 92 ALA A CA 1
ATOM 721 C C . ALA A 1 92 ? 10.532 -2.325 3.406 1.00 91.19 92 ALA A C 1
ATOM 723 O O . ALA A 1 92 ? 11.717 -2.463 3.089 1.00 91.19 92 ALA A O 1
ATOM 724 N N . ASP A 1 93 ? 9.765 -3.381 3.668 1.00 92.50 93 ASP A N 1
ATOM 725 C CA . ASP A 1 93 ? 10.253 -4.761 3.667 1.00 92.50 93 ASP A CA 1
ATOM 726 C C . ASP A 1 93 ? 10.026 -5.431 2.301 1.00 92.50 93 ASP A C 1
ATOM 728 O O . ASP A 1 93 ? 8.905 -5.740 1.898 1.00 92.50 93 ASP A O 1
ATOM 732 N N . ASN A 1 94 ? 11.116 -5.697 1.575 1.00 89.69 94 ASN A N 1
ATOM 733 C CA . ASN A 1 94 ? 11.056 -6.319 0.250 1.00 89.69 94 ASN A CA 1
ATOM 734 C C . ASN A 1 94 ? 10.478 -7.740 0.280 1.00 89.69 94 ASN A C 1
ATOM 736 O O . ASN A 1 94 ? 9.796 -8.139 -0.664 1.00 89.69 94 ASN A O 1
ATOM 740 N N . ALA A 1 95 ? 10.755 -8.513 1.333 1.00 91.12 95 ALA A N 1
ATOM 741 C CA . ALA A 1 95 ? 10.262 -9.878 1.451 1.00 91.12 95 ALA A CA 1
ATOM 742 C C . ALA A 1 95 ? 8.761 -9.880 1.757 1.00 91.12 95 ALA A C 1
ATOM 744 O O . ALA A 1 95 ? 8.014 -10.646 1.143 1.00 91.12 95 ALA A O 1
ATOM 745 N N . ALA A 1 96 ? 8.310 -9.001 2.655 1.00 91.00 96 ALA A N 1
ATOM 746 C CA . ALA A 1 96 ? 6.889 -8.824 2.940 1.00 91.00 96 ALA A CA 1
ATOM 747 C C . ALA A 1 96 ? 6.126 -8.339 1.694 1.00 91.00 96 ALA A C 1
ATOM 749 O O . ALA A 1 96 ? 5.096 -8.913 1.337 1.00 91.00 96 ALA A O 1
ATOM 750 N N . LEU A 1 97 ? 6.680 -7.360 0.974 1.00 89.25 97 LEU A N 1
ATOM 751 C CA . LEU A 1 97 ? 6.099 -6.839 -0.261 1.00 89.25 97 LEU A CA 1
ATOM 752 C C . LEU A 1 97 ? 5.997 -7.913 -1.354 1.00 89.25 97 LEU A C 1
ATOM 754 O O . LEU A 1 97 ? 4.950 -8.059 -1.983 1.00 89.25 97 LEU A O 1
ATOM 758 N N . ALA A 1 9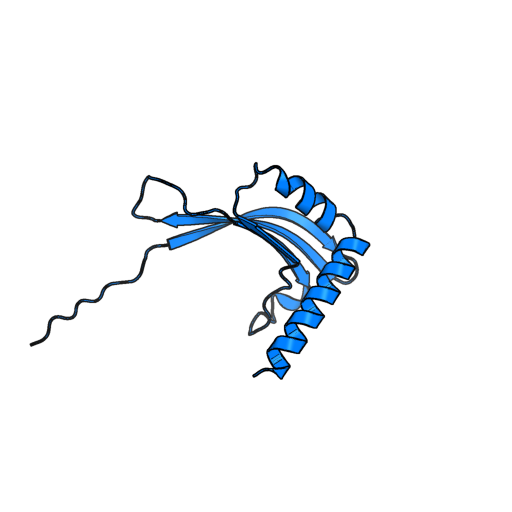8 ? 7.053 -8.707 -1.555 1.00 88.62 98 ALA A N 1
ATOM 759 C CA . ALA A 1 98 ? 7.051 -9.796 -2.530 1.00 88.62 98 ALA A CA 1
ATOM 760 C C . ALA A 1 98 ? 5.983 -10.856 -2.214 1.00 88.62 98 ALA A C 1
ATOM 762 O O . ALA A 1 98 ? 5.277 -11.302 -3.118 1.00 88.62 98 ALA A O 1
ATOM 763 N N . ARG A 1 99 ? 5.817 -11.229 -0.937 1.00 90.38 99 ARG A N 1
ATOM 764 C CA . ARG A 1 99 ? 4.767 -12.170 -0.504 1.00 90.38 99 ARG A CA 1
ATOM 765 C C . ARG A 1 99 ? 3.374 -11.633 -0.815 1.00 90.38 99 ARG A C 1
ATOM 767 O O . ARG A 1 99 ? 2.579 -12.330 -1.439 1.00 90.38 99 ARG A O 1
ATOM 774 N N . ALA A 1 100 ? 3.108 -10.384 -0.450 1.00 88.62 100 ALA A N 1
ATOM 775 C CA . ALA A 1 100 ? 1.808 -9.770 -0.678 1.00 88.62 100 ALA A CA 1
ATOM 776 C C . ALA A 1 100 ? 1.483 -9.623 -2.181 1.00 88.62 100 ALA A C 1
ATOM 778 O O . ALA A 1 100 ? 0.342 -9.829 -2.595 1.00 88.62 100 ALA A O 1
ATOM 779 N N . LEU A 1 101 ? 2.490 -9.371 -3.026 1.00 86.38 101 LEU A N 1
ATOM 780 C CA . LEU A 1 101 ? 2.328 -9.376 -4.485 1.00 86.38 101 LEU A CA 1
ATOM 781 C C . LEU A 1 101 ? 1.991 -10.765 -5.042 1.00 86.38 101 LEU A C 1
ATOM 783 O O . LEU A 1 101 ? 1.101 -10.875 -5.888 1.00 86.38 101 LEU A O 1
ATOM 787 N N . LEU A 1 102 ? 2.661 -11.820 -4.570 1.00 87.25 102 LEU A N 1
ATOM 788 C CA . LEU A 1 102 ? 2.358 -13.198 -4.974 1.00 87.25 102 LEU A CA 1
ATOM 789 C C . LEU A 1 102 ? 0.926 -13.591 -4.585 1.00 87.25 102 LEU A C 1
ATOM 791 O O . LEU A 1 102 ? 0.201 -14.181 -5.389 1.00 87.25 102 LEU A O 1
ATOM 795 N N . GLU A 1 103 ? 0.487 -13.215 -3.383 1.00 87.88 103 GLU A N 1
ATOM 796 C CA . GLU A 1 103 ? -0.893 -13.430 -2.947 1.00 87.88 103 GLU A CA 1
ATOM 797 C C . GLU A 1 103 ? -1.900 -12.690 -3.831 1.00 87.88 103 GLU A C 1
ATOM 799 O O . GLU A 1 103 ? -2.894 -13.279 -4.267 1.00 87.88 103 GLU A O 1
ATOM 804 N N . TRP A 1 104 ? -1.643 -11.414 -4.127 1.00 86.25 104 TRP A N 1
ATOM 805 C CA . TRP A 1 104 ? -2.489 -10.616 -5.011 1.00 86.25 104 TRP A CA 1
ATOM 806 C C . TRP A 1 104 ? -2.596 -11.245 -6.409 1.00 86.25 104 TRP A C 1
ATOM 808 O O . TRP A 1 104 ? -3.701 -11.395 -6.939 1.00 86.25 104 TRP A O 1
ATOM 818 N N . GLN A 1 105 ? -1.474 -11.698 -6.980 1.00 83.94 105 GLN A N 1
ATOM 819 C CA . GLN A 1 105 ? -1.448 -12.386 -8.276 1.00 83.94 105 GLN A CA 1
ATOM 820 C C . GLN A 1 105 ? -2.278 -13.675 -8.250 1.00 83.94 105 GLN A C 1
ATOM 822 O O . GLN A 1 105 ? -3.082 -13.903 -9.158 1.00 83.94 105 GLN A O 1
ATOM 827 N N . GLY A 1 106 ? -2.148 -14.485 -7.195 1.00 85.00 106 GLY A N 1
ATOM 828 C CA . GLY A 1 106 ? -2.940 -15.705 -7.023 1.00 85.00 106 GLY A CA 1
ATOM 829 C C . GLY A 1 106 ? -4.446 -15.432 -6.935 1.00 85.00 106 GLY A C 1
ATOM 830 O O . GLY A 1 106 ? -5.248 -16.137 -7.555 1.00 85.00 106 GLY A O 1
ATOM 831 N N . ARG A 1 107 ? -4.855 -14.370 -6.226 1.00 84.94 107 ARG A N 1
ATOM 832 C CA . ARG A 1 107 ? -6.265 -13.938 -6.147 1.00 84.94 107 ARG A CA 1
ATOM 833 C C . ARG A 1 107 ? -6.790 -13.467 -7.507 1.00 84.94 107 ARG A C 1
ATOM 835 O O . ARG A 1 107 ? -7.901 -13.839 -7.887 1.00 84.94 107 ARG A O 1
ATOM 842 N N . ARG A 1 108 ? -5.994 -12.702 -8.263 1.00 78.94 108 ARG A N 1
ATOM 843 C CA . ARG A 1 108 ? -6.362 -12.218 -9.605 1.00 78.94 108 ARG A CA 1
ATOM 844 C C . ARG A 1 108 ? -6.562 -13.366 -10.597 1.00 78.94 108 ARG A C 1
ATOM 846 O O . ARG A 1 108 ? -7.566 -13.381 -11.299 1.00 78.94 108 ARG A O 1
ATOM 853 N N . GLN A 1 109 ? -5.665 -14.353 -10.616 1.00 76.69 109 GLN A N 1
ATOM 854 C CA . GLN A 1 109 ? -5.788 -15.523 -11.500 1.00 76.69 109 GLN A CA 1
ATOM 855 C C . GLN A 1 109 ? -7.045 -16.354 -11.206 1.00 76.69 109 GLN A C 1
ATOM 857 O O . GLN A 1 109 ? -7.698 -16.835 -12.129 1.00 76.69 109 GLN A O 1
ATOM 862 N N . ARG A 1 110 ? -7.424 -16.490 -9.927 1.00 76.38 110 ARG A N 1
ATOM 863 C CA . ARG A 1 110 ? -8.666 -17.175 -9.535 1.00 76.38 110 ARG A CA 1
ATOM 864 C C . ARG A 1 110 ? -9.922 -16.449 -10.012 1.00 76.38 110 ARG A C 1
ATOM 866 O O . ARG A 1 110 ? -10.861 -17.127 -10.403 1.00 76.38 110 ARG A O 1
ATOM 873 N N . ARG A 1 111 ? -9.939 -15.110 -9.986 1.00 73.56 111 ARG A N 1
ATOM 874 C CA . ARG A 1 111 ? -11.070 -14.316 -10.500 1.00 73.56 111 ARG A CA 1
ATOM 875 C C . ARG A 1 111 ? -11.236 -14.484 -12.008 1.00 73.56 111 ARG A C 1
ATOM 877 O O . ARG A 1 111 ? -12.332 -14.775 -12.447 1.00 73.56 111 ARG A O 1
ATOM 884 N N . VAL A 1 112 ? -10.144 -14.403 -12.772 1.00 71.25 112 VAL A N 1
ATOM 885 C CA . VAL A 1 112 ? -10.179 -14.558 -14.241 1.00 71.25 112 VAL A CA 1
ATOM 886 C C . VAL A 1 112 ? -10.656 -15.948 -14.681 1.00 71.25 112 VAL A C 1
ATOM 888 O O . VAL A 1 112 ? -11.224 -16.074 -15.750 1.00 71.25 112 VAL A O 1
ATOM 891 N N . LYS A 1 113 ? -10.423 -16.999 -13.884 1.00 61.88 113 LYS A N 1
ATOM 892 C CA . LYS A 1 113 ? -10.871 -18.367 -14.203 1.00 61.88 113 LYS A CA 1
ATOM 893 C C . LYS A 1 113 ? -12.342 -18.640 -13.832 1.00 61.88 113 LYS A C 1
ATOM 895 O O . LYS A 1 113 ? -12.871 -19.677 -14.219 1.00 61.88 113 LYS A O 1
ATOM 900 N N . ALA A 1 114 ? -12.947 -17.795 -13.000 1.00 61.69 114 ALA A N 1
ATOM 901 C CA . ALA A 1 114 ? -14.325 -17.959 -12.534 1.00 61.69 114 ALA A CA 1
ATOM 902 C C . ALA A 1 114 ? -15.354 -17.214 -13.407 1.00 61.69 114 ALA A C 1
ATOM 904 O O . ALA A 1 114 ? -16.546 -17.467 -13.245 1.00 61.69 114 ALA A O 1
ATOM 905 N N . ASP A 1 115 ? -14.878 -16.330 -14.286 1.00 52.16 115 ASP A N 1
ATOM 906 C CA . ASP A 1 115 ? -15.610 -15.668 -15.376 1.00 52.16 115 ASP A CA 1
ATOM 907 C C . ASP A 1 115 ? -15.486 -16.499 -16.667 1.00 52.16 115 ASP A C 1
ATOM 909 O O . ASP A 1 115 ? -16.486 -16.600 -17.411 1.00 52.16 115 ASP A O 1
#

Secondary structure (DSSP, 8-state):
-----------EEEEEEEEEEEEETTTEEEEEEEEEEEETT-SS-----EEEEEEEEGGGGGG-SS----EEEEEES-TTSTTHHHHHHHHH-HHHHHHHHHHHHHHHHHHHTT-

Radius of gyration: 17.95 Å; chains: 1; bounding box: 60×39×35 Å

Sequence (115 aa):
MEDVSMEVSSDLVETRTQIYRRELPGAGYVAIDVTTPHDQRSSGVAADSRVRVYVERRDSDERRIGHEPPLVAEFAGDQRAPEVGELYRLAADNAALARALLEWQGRRQRRVKAD

pLDDT: mean 75.0, std 16.6, range [35.03, 93.12]